Protein AF-A0A6C0HNY5-F1 (afdb_monomer_lite)

Foldseek 3Di:
DDKDWDDKDDDPPPDDDDLLLQLQLQVCPVPPVCNPPPPPSVVVVVVCVVVVVCVSVVVMDTDMDDDDAPVVVVVVVVPVVDDDDDDDPVPDDDPPDDDDDQDWDQDPPDNVDTHHDPPVVRGD

InterPro domains:
  IPR003669 Thymidylate synthase ThyX [PF02511] (20-103)
  IPR003669 Thymidylate synthase ThyX [PS51331] (1-124)
  IPR003669 Thymidylate synthase ThyX [PTHR34934] (2-94)
  IPR003669 Thymidylate synthase ThyX [cd20175] (4-95)
  IPR036098 Thymidylate synthase ThyX superfamily [G3DSA:3.30.1360.170] (1-118)
  IPR036098 Thymidylate synthase ThyX superfamily [SSF69796] (20-117)

Sequence (124 aa):
MKVTLIHSSSAPDGMSGTLEDQIAYCARVSNPTSQANGLHNDKLVRYLIQHKHWSPLEMVNVCLEIETTRDIARQLLRHRSFSFQEFSQRYATPSLDCTLREARLQDTKNRQNSIETDDPALTR

pLDDT: mean 87.41, std 9.55, range [60.34, 97.81]

Organism: NCBI:txid1070528

Secondary structure (DSSP, 8-state):
-EEEEEEEPPPPTT----HHHHHHHHHTTT-HHHHT--TTHHHHHHHHHHTT--TTGGG--EEEEEE--HHHHHHHTT-TTS------TTTS------------EEPSS-TT-EE----TTT--

Structure (mmCIF, N/CA/C/O backbone):
data_AF-A0A6C0HNY5-F1
#
_entry.id   AF-A0A6C0HNY5-F1
#
loop_
_atom_site.group_PDB
_atom_site.id
_atom_site.type_symbol
_atom_site.label_atom_id
_atom_site.label_alt_id
_atom_site.label_comp_id
_atom_site.label_asym_id
_atom_site.label_entity_id
_atom_site.label_seq_id
_atom_site.pdbx_PDB_ins_code
_atom_site.Cartn_x
_atom_site.Cartn_y
_atom_site.Cartn_z
_atom_site.occupancy
_atom_site.B_iso_or_equiv
_atom_site.auth_seq_id
_atom_site.auth_comp_id
_atom_site.auth_asym_id
_atom_site.auth_atom_id
_atom_site.pdbx_PDB_model_num
ATOM 1 N N . MET A 1 1 ? -10.838 5.828 10.357 1.00 86.81 1 MET A N 1
ATOM 2 C CA . MET A 1 1 ? -9.471 5.569 9.857 1.00 86.81 1 MET A CA 1
ATOM 3 C C . MET A 1 1 ? -9.042 6.779 9.056 1.00 86.81 1 MET A C 1
ATOM 5 O O . MET A 1 1 ? -9.836 7.244 8.245 1.00 86.81 1 MET A O 1
ATOM 9 N N . LYS A 1 2 ? -7.838 7.293 9.300 1.00 94.56 2 LYS A N 1
ATOM 10 C CA . LYS A 1 2 ? -7.260 8.432 8.579 1.00 94.56 2 LYS A CA 1
ATOM 11 C C . LYS A 1 2 ? -5.927 8.000 7.968 1.00 94.56 2 LYS A C 1
ATOM 13 O O . LYS A 1 2 ? -5.195 7.230 8.584 1.00 94.56 2 LYS A O 1
ATOM 18 N N . VAL A 1 3 ? -5.649 8.455 6.749 1.00 97.12 3 VAL A N 1
ATOM 19 C CA . VAL A 1 3 ? -4.420 8.135 6.012 1.00 97.12 3 VAL A CA 1
ATOM 20 C C . VAL A 1 3 ? -3.841 9.425 5.449 1.00 97.12 3 VAL A C 1
ATOM 22 O O . VAL A 1 3 ? -4.558 10.178 4.790 1.00 97.12 3 VAL A O 1
ATOM 25 N N . THR A 1 4 ? -2.557 9.661 5.696 1.00 97.81 4 THR A N 1
ATOM 26 C CA . THR A 1 4 ? -1.826 10.846 5.238 1.00 97.81 4 THR A CA 1
ATOM 27 C C . THR A 1 4 ? -0.588 10.411 4.456 1.00 97.81 4 THR A C 1
ATOM 29 O O . THR A 1 4 ? 0.142 9.519 4.887 1.00 97.81 4 THR A O 1
ATOM 32 N N . LEU A 1 5 ? -0.323 11.040 3.309 1.00 95.94 5 LEU A N 1
ATOM 33 C CA . LEU A 1 5 ? 0.939 10.869 2.586 1.00 95.94 5 LEU A CA 1
ATOM 34 C C . LEU A 1 5 ? 2.048 11.647 3.308 1.00 95.94 5 LEU A C 1
ATOM 36 O O . LEU A 1 5 ? 1.945 12.863 3.439 1.00 95.94 5 LEU A O 1
ATOM 40 N N . ILE A 1 6 ? 3.098 10.953 3.751 1.00 96.00 6 ILE A N 1
ATOM 41 C CA . ILE A 1 6 ? 4.234 11.562 4.465 1.00 96.00 6 ILE A CA 1
ATOM 42 C C . ILE A 1 6 ? 5.413 11.799 3.531 1.00 96.00 6 ILE A C 1
ATOM 44 O O . ILE A 1 6 ? 6.086 12.824 3.614 1.00 96.00 6 ILE A O 1
ATOM 48 N N . HIS A 1 7 ? 5.686 10.839 2.652 1.00 94.50 7 HIS A N 1
ATOM 49 C CA . HIS A 1 7 ? 6.822 10.909 1.747 1.00 94.50 7 HIS A CA 1
ATOM 50 C C . HIS A 1 7 ? 6.560 10.089 0.486 1.00 94.50 7 HIS A C 1
ATOM 52 O O . HIS A 1 7 ? 5.875 9.069 0.519 1.00 94.50 7 HIS A O 1
ATOM 58 N N . SER A 1 8 ? 7.163 10.509 -0.615 1.00 93.75 8 SER A N 1
ATOM 59 C CA . SER A 1 8 ? 7.253 9.756 -1.859 1.00 93.75 8 SER A CA 1
ATOM 60 C C . SER A 1 8 ? 8.612 10.009 -2.496 1.00 93.75 8 SER A C 1
ATOM 62 O O . SER A 1 8 ? 9.187 11.080 -2.285 1.00 93.75 8 SER A O 1
ATOM 64 N N . SER A 1 9 ? 9.101 9.065 -3.300 1.00 90.75 9 SER A N 1
ATOM 65 C CA . SER A 1 9 ? 10.332 9.252 -4.074 1.00 90.75 9 SER A CA 1
ATOM 66 C C . SER A 1 9 ? 10.286 10.558 -4.872 1.00 90.75 9 SER A C 1
ATOM 68 O O . SER A 1 9 ? 9.309 10.849 -5.562 1.00 90.75 9 SER A O 1
ATOM 70 N N . SER A 1 10 ? 11.347 11.355 -4.784 1.00 84.19 10 SER A N 1
ATOM 71 C CA . SER A 1 10 ? 11.534 12.533 -5.628 1.00 84.19 10 SER A CA 1
ATOM 72 C C . SER A 1 10 ? 12.297 12.153 -6.888 1.00 84.19 10 SER A C 1
ATOM 74 O O . SER A 1 10 ? 13.105 11.224 -6.880 1.00 84.19 10 SER A O 1
ATOM 76 N N . ALA A 1 11 ? 12.047 12.868 -7.982 1.00 74.56 11 ALA A N 1
ATOM 77 C CA . ALA A 1 11 ? 12.820 12.669 -9.197 1.00 74.56 11 ALA A CA 1
ATOM 78 C C . ALA A 1 11 ? 14.272 13.136 -8.978 1.00 74.56 11 ALA A C 1
ATOM 80 O O . ALA A 1 11 ? 14.487 14.084 -8.217 1.00 74.56 11 ALA A O 1
ATOM 81 N N . PRO A 1 12 ? 15.267 12.460 -9.581 1.00 68.06 12 PRO A N 1
ATOM 82 C CA . PRO A 1 12 ? 16.655 12.908 -9.527 1.00 68.06 12 PRO A CA 1
ATOM 83 C C . PRO A 1 12 ? 16.813 14.294 -10.172 1.00 68.06 12 PRO A C 1
ATOM 85 O O . PRO A 1 12 ? 16.024 14.677 -11.041 1.00 68.06 12 PRO A O 1
ATOM 88 N N . ASP A 1 13 ? 17.841 15.036 -9.743 1.00 60.81 13 ASP A N 1
ATOM 89 C CA . ASP A 1 13 ? 18.100 16.407 -10.198 1.00 60.81 13 ASP A CA 1
ATOM 90 C C . ASP A 1 13 ? 18.096 16.510 -11.731 1.00 60.81 13 ASP A C 1
ATOM 92 O O . ASP A 1 13 ? 18.804 15.786 -12.432 1.00 60.81 13 ASP A O 1
ATOM 96 N N . GLY A 1 14 ? 17.274 17.426 -12.249 1.00 61.41 14 GLY A N 1
ATOM 97 C CA . GLY A 1 14 ? 17.099 17.662 -13.685 1.00 61.41 14 GLY A CA 1
ATOM 98 C C . GLY A 1 14 ? 15.925 16.923 -14.338 1.00 61.41 14 GLY A C 1
ATOM 99 O O . GLY A 1 14 ? 15.605 17.227 -15.485 1.00 61.41 14 GLY A O 1
ATOM 100 N N . MET A 1 15 ? 15.237 16.019 -13.630 1.00 63.09 15 MET A N 1
ATOM 101 C CA . MET A 1 15 ? 13.966 15.440 -14.078 1.00 63.09 15 MET A CA 1
ATOM 102 C C . MET A 1 15 ? 12.803 16.025 -13.270 1.00 63.09 15 MET A C 1
ATOM 104 O O . MET A 1 15 ? 12.716 15.834 -12.062 1.00 63.09 15 MET A O 1
ATOM 108 N N . SER A 1 16 ? 11.876 16.721 -13.928 1.00 60.34 16 SER A N 1
ATOM 109 C CA . SER A 1 16 ? 10.551 17.002 -13.369 1.00 60.34 16 SER A CA 1
ATOM 110 C C . SER A 1 16 ? 9.586 15.914 -13.841 1.00 60.34 16 SER A C 1
ATOM 112 O O . SER A 1 16 ? 9.519 15.606 -15.029 1.00 60.34 16 SER A O 1
ATOM 114 N N . GLY A 1 17 ? 8.865 15.282 -12.918 1.00 75.19 17 GLY A N 1
ATOM 115 C CA . GLY A 1 17 ? 7.960 14.191 -13.273 1.00 75.19 17 GLY A CA 1
ATOM 116 C C . GLY A 1 17 ? 7.254 13.589 -12.068 1.00 75.19 17 GLY A C 1
ATOM 117 O O . GLY A 1 17 ? 7.690 13.734 -10.926 1.00 75.19 17 GLY A O 1
ATOM 118 N N . THR A 1 18 ? 6.139 12.928 -12.338 1.00 87.88 18 THR A N 1
ATOM 119 C CA . THR A 1 18 ? 5.380 12.136 -11.368 1.00 87.88 18 THR A CA 1
ATOM 120 C C . THR A 1 18 ? 6.094 10.809 -11.062 1.00 87.88 18 THR A C 1
ATOM 122 O O . THR A 1 18 ? 7.018 10.409 -11.771 1.00 87.88 18 THR A O 1
ATOM 125 N N . LEU A 1 19 ? 5.653 10.073 -10.032 1.00 90.12 19 LEU A N 1
ATOM 126 C CA . LEU A 1 19 ? 6.152 8.708 -9.771 1.00 90.12 19 LEU A CA 1
ATOM 127 C C . LEU A 1 19 ? 5.926 7.769 -10.967 1.00 90.12 19 LEU A C 1
ATOM 129 O O . LEU A 1 19 ? 6.717 6.865 -11.218 1.00 90.12 19 LEU A O 1
ATOM 133 N N . GLU A 1 20 ? 4.853 7.989 -11.725 1.00 90.56 20 GLU A N 1
ATOM 134 C CA . GLU A 1 20 ? 4.549 7.224 -12.932 1.00 90.56 20 GLU A CA 1
ATOM 135 C C . GLU A 1 20 ? 5.613 7.432 -14.018 1.00 90.56 20 GLU A C 1
ATOM 137 O O . GLU A 1 20 ? 6.058 6.473 -14.653 1.00 90.56 20 GLU A O 1
ATOM 142 N N . ASP A 1 21 ? 6.087 8.670 -14.169 1.00 88.44 21 ASP A N 1
ATOM 143 C CA . ASP A 1 21 ? 7.163 9.006 -15.102 1.00 88.44 21 ASP A CA 1
ATOM 144 C C . ASP A 1 21 ? 8.481 8.339 -14.700 1.00 88.44 21 ASP A C 1
ATOM 146 O O . ASP A 1 21 ? 9.220 7.869 -15.564 1.00 88.44 21 ASP A O 1
ATOM 150 N N . GLN A 1 22 ? 8.753 8.221 -13.397 1.00 89.25 22 GLN A N 1
ATOM 151 C CA . GLN A 1 22 ? 9.923 7.499 -12.889 1.00 89.25 22 GLN A CA 1
ATOM 152 C C . GLN A 1 22 ? 9.846 6.002 -13.194 1.00 89.25 22 GLN A C 1
ATOM 154 O O . GLN A 1 22 ? 10.820 5.423 -13.676 1.00 89.25 22 GLN A O 1
ATOM 159 N N . ILE A 1 23 ? 8.683 5.377 -12.983 1.00 91.44 23 ILE A N 1
ATOM 160 C CA . ILE A 1 23 ? 8.466 3.964 -13.326 1.00 91.44 23 ILE A CA 1
ATOM 161 C C . ILE A 1 23 ? 8.708 3.748 -14.825 1.00 91.44 23 ILE A C 1
ATOM 163 O O . ILE A 1 23 ? 9.430 2.826 -15.214 1.00 91.44 23 ILE A O 1
ATOM 167 N N . ALA A 1 24 ? 8.1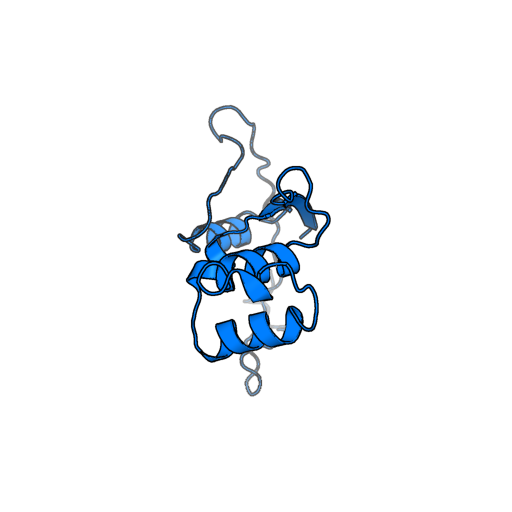34 4.605 -15.675 1.00 90.50 24 ALA A N 1
ATOM 168 C CA . ALA A 1 24 ? 8.306 4.527 -17.122 1.00 90.50 24 ALA A CA 1
ATOM 169 C C . ALA A 1 24 ? 9.768 4.753 -17.546 1.00 90.50 24 ALA A C 1
ATOM 171 O O . ALA A 1 24 ? 10.280 4.029 -18.403 1.00 90.50 24 ALA A O 1
ATOM 172 N N . TYR A 1 25 ? 10.459 5.705 -16.919 1.00 88.62 25 TYR A N 1
ATOM 173 C CA . TYR A 1 25 ? 11.877 5.975 -17.149 1.00 88.62 25 TYR A CA 1
ATOM 174 C C . TYR A 1 25 ? 12.752 4.759 -16.813 1.00 88.62 25 TYR A C 1
ATOM 176 O O . TYR A 1 25 ? 13.580 4.346 -17.630 1.00 88.62 25 TYR A O 1
ATOM 184 N N . CYS A 1 26 ? 12.533 4.135 -15.650 1.00 89.44 26 CYS A N 1
ATOM 185 C CA . CYS A 1 26 ? 13.234 2.919 -15.240 1.00 89.44 26 CYS A CA 1
ATOM 186 C C . CYS A 1 26 ? 12.933 1.741 -16.178 1.00 89.44 26 CYS A C 1
ATOM 188 O O . CYS A 1 26 ? 13.847 1.016 -16.568 1.00 89.44 26 CYS A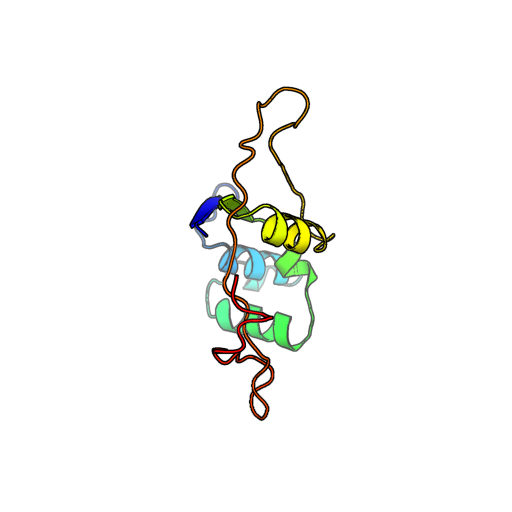 O 1
ATOM 190 N N . ALA A 1 27 ? 11.678 1.572 -16.602 1.00 90.38 27 ALA A N 1
ATOM 191 C CA . ALA A 1 27 ? 11.285 0.513 -17.533 1.00 90.38 27 ALA A CA 1
ATOM 192 C C . ALA A 1 27 ? 11.953 0.644 -18.915 1.00 90.38 27 ALA A C 1
ATOM 194 O O . ALA A 1 27 ? 12.151 -0.356 -19.604 1.00 90.38 27 ALA A O 1
ATOM 195 N N . ARG A 1 28 ? 12.311 1.866 -19.329 1.00 89.25 28 ARG A N 1
ATOM 196 C CA . ARG A 1 28 ? 12.942 2.155 -20.626 1.00 89.25 28 ARG A CA 1
ATOM 197 C C . ARG A 1 28 ? 14.466 2.248 -20.568 1.00 89.25 28 ARG A C 1
ATOM 199 O O . ARG A 1 28 ? 15.069 2.622 -21.570 1.00 89.25 28 ARG A O 1
ATOM 206 N N . VAL A 1 29 ? 15.109 1.874 -19.458 1.00 84.62 29 VAL A N 1
ATOM 207 C CA . VAL A 1 29 ? 16.581 1.924 -19.333 1.00 84.62 29 VAL A CA 1
ATOM 208 C C . VAL A 1 29 ? 17.307 1.095 -20.404 1.00 84.62 29 VAL A C 1
ATOM 210 O O . VAL A 1 29 ? 18.428 1.412 -20.788 1.00 84.62 29 VAL A O 1
ATOM 213 N N . SER A 1 30 ? 16.653 0.064 -20.945 1.00 73.19 30 SER A N 1
ATOM 214 C CA . SER A 1 30 ? 17.164 -0.759 -22.047 1.00 73.19 30 SER A CA 1
ATOM 215 C C . SER A 1 30 ? 17.032 -0.111 -23.433 1.00 73.19 30 SER A C 1
ATOM 217 O O . SER A 1 30 ? 17.627 -0.604 -24.390 1.00 73.19 30 SER A O 1
ATOM 219 N N . ASN A 1 31 ? 16.282 0.988 -23.564 1.00 78.81 31 ASN A N 1
ATOM 220 C CA . ASN A 1 31 ? 16.116 1.746 -24.803 1.00 78.81 31 ASN A CA 1
ATOM 221 C C . ASN A 1 31 ? 16.337 3.258 -24.562 1.00 78.81 31 ASN A C 1
ATOM 223 O O . ASN A 1 31 ? 15.365 4.013 -24.428 1.00 78.81 31 ASN A O 1
ATOM 227 N N . PRO A 1 32 ? 17.605 3.721 -24.576 1.00 74.38 32 PRO A N 1
ATOM 228 C CA . PRO A 1 32 ? 17.976 5.102 -24.249 1.00 74.38 32 PRO A CA 1
ATOM 229 C C . PRO A 1 32 ? 17.270 6.155 -25.111 1.00 74.38 32 PRO A C 1
ATOM 231 O O . PRO A 1 32 ? 16.924 7.228 -24.628 1.00 74.38 32 PRO A O 1
ATOM 234 N N . THR A 1 33 ? 16.988 5.836 -26.379 1.00 74.94 33 THR A N 1
ATOM 235 C CA . THR A 1 33 ? 16.334 6.767 -27.319 1.00 74.94 33 THR A CA 1
ATOM 236 C C . THR A 1 33 ? 14.900 7.115 -26.925 1.00 74.94 33 THR A C 1
ATOM 238 O O . THR A 1 33 ? 14.406 8.183 -27.269 1.00 74.94 33 THR A O 1
ATOM 241 N N . SER A 1 34 ? 14.229 6.221 -26.197 1.00 72.81 34 SER A N 1
ATOM 242 C CA . SER A 1 34 ? 12.850 6.404 -25.737 1.00 72.81 34 SER A CA 1
ATOM 243 C C . SER A 1 34 ? 12.756 6.707 -24.243 1.00 72.81 34 SER A C 1
ATOM 245 O O . SER A 1 34 ? 11.661 6.927 -23.731 1.00 72.81 34 SER A O 1
ATOM 247 N N . GLN A 1 35 ? 13.884 6.721 -23.534 1.00 73.00 35 GLN A N 1
ATOM 248 C CA . GLN A 1 35 ? 13.922 6.821 -22.080 1.00 73.00 35 GLN A CA 1
ATOM 249 C C . GLN A 1 35 ? 13.406 8.176 -21.575 1.00 73.00 35 GLN A C 1
ATOM 251 O O . GLN A 1 35 ? 12.647 8.220 -20.611 1.00 73.00 35 GLN A O 1
ATOM 256 N N . ALA A 1 36 ? 13.738 9.261 -22.281 1.00 68.88 36 ALA A N 1
ATOM 257 C CA . ALA A 1 36 ? 13.275 10.617 -21.976 1.00 68.88 36 ALA A CA 1
ATOM 258 C C . ALA A 1 36 ? 11.901 10.968 -22.591 1.00 68.88 36 ALA A C 1
ATOM 260 O O . ALA A 1 36 ? 11.388 12.063 -22.365 1.00 68.88 36 ALA A O 1
ATOM 261 N N . ASN A 1 37 ? 11.283 10.069 -23.370 1.00 69.94 37 ASN A N 1
ATOM 262 C CA . ASN A 1 37 ? 9.997 10.351 -24.013 1.00 69.94 37 ASN A CA 1
ATOM 263 C C . ASN A 1 37 ? 8.853 10.236 -22.996 1.00 69.94 37 ASN A C 1
ATOM 265 O O . ASN A 1 37 ? 8.422 9.138 -22.670 1.00 69.94 37 ASN A O 1
ATOM 269 N N . GLY A 1 38 ? 8.298 11.355 -22.532 1.00 67.19 38 GLY A N 1
ATOM 270 C CA . GLY A 1 38 ? 7.166 11.367 -21.587 1.00 67.19 38 GLY A CA 1
ATOM 271 C C . GLY A 1 38 ? 5.801 10.966 -22.174 1.00 67.19 38 GLY A C 1
ATOM 272 O O . GLY A 1 38 ? 4.786 11.040 -21.489 1.00 67.19 38 GLY A O 1
ATOM 273 N N . LEU A 1 39 ? 5.729 10.576 -23.451 1.00 70.38 39 LEU A N 1
ATOM 274 C CA . LEU A 1 39 ? 4.459 10.262 -24.110 1.00 70.38 39 LEU A CA 1
ATOM 275 C C . LEU A 1 39 ? 3.948 8.870 -23.703 1.00 70.38 39 LEU A C 1
ATOM 277 O O . LEU A 1 39 ? 4.657 7.871 -23.826 1.00 70.38 39 LEU A O 1
ATOM 281 N N . HIS A 1 40 ? 2.679 8.807 -23.287 1.00 81.81 40 HIS A N 1
ATOM 282 C CA . HIS A 1 40 ? 1.945 7.571 -22.971 1.00 81.81 40 HIS A CA 1
ATOM 283 C C . HIS A 1 40 ? 2.576 6.685 -21.878 1.00 81.81 40 HIS A C 1
ATOM 285 O O . HIS A 1 40 ? 2.544 5.452 -21.975 1.00 81.81 40 HIS A O 1
ATOM 291 N N . ASN A 1 41 ? 3.149 7.296 -20.8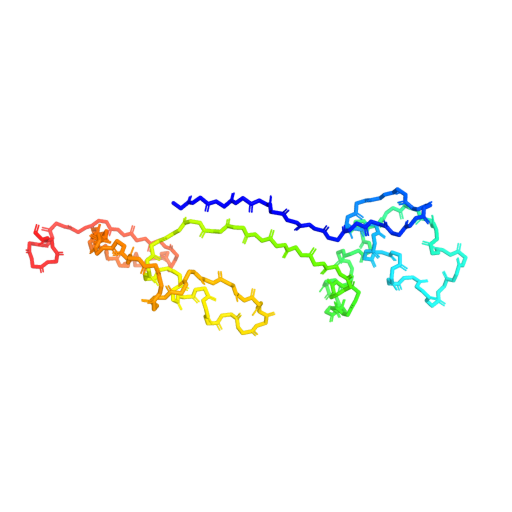38 1.00 87.56 41 ASN A N 1
ATOM 292 C CA . ASN A 1 41 ? 3.687 6.566 -19.684 1.00 87.56 41 ASN A CA 1
ATOM 293 C C . ASN A 1 41 ? 2.606 5.716 -18.989 1.00 87.56 41 ASN A C 1
ATOM 295 O O . ASN A 1 41 ? 2.869 4.565 -18.641 1.00 87.56 41 ASN A O 1
ATOM 299 N N . ASP A 1 42 ? 1.363 6.194 -18.956 1.00 90.81 42 ASP A N 1
ATOM 300 C CA . ASP A 1 42 ? 0.197 5.498 -18.404 1.00 90.81 42 ASP A CA 1
ATOM 301 C C . ASP A 1 42 ? -0.078 4.162 -19.098 1.00 90.81 42 ASP A C 1
ATOM 303 O O . ASP A 1 42 ? -0.311 3.133 -18.454 1.00 90.81 42 ASP A O 1
ATOM 307 N N . LYS A 1 43 ? -0.005 4.151 -20.434 1.00 92.38 43 LYS A N 1
ATOM 308 C CA . LYS A 1 43 ? -0.194 2.939 -21.236 1.00 92.38 43 LYS A CA 1
ATOM 309 C C . LYS A 1 43 ? 0.930 1.946 -20.989 1.00 92.38 43 LYS A C 1
ATOM 311 O O . LYS A 1 43 ? 0.663 0.749 -20.893 1.00 92.38 43 LYS A O 1
ATOM 316 N N . LEU A 1 44 ? 2.165 2.434 -20.863 1.00 91.94 44 LEU A N 1
ATOM 317 C CA . LEU A 1 44 ? 3.312 1.588 -20.555 1.00 91.94 44 LEU A CA 1
ATOM 318 C C . LEU A 1 44 ? 3.165 0.952 -19.170 1.00 91.94 44 LEU A C 1
ATOM 320 O O . LEU A 1 44 ? 3.268 -0.265 -19.061 1.00 91.94 44 LEU A O 1
ATOM 324 N N . VAL A 1 45 ? 2.859 1.729 -18.128 1.00 93.44 45 VAL A N 1
ATOM 325 C CA . VAL A 1 45 ? 2.683 1.189 -16.769 1.00 93.44 45 VAL A CA 1
ATOM 326 C C . VAL A 1 45 ? 1.548 0.163 -16.729 1.00 93.44 45 VAL A C 1
ATOM 328 O O . VAL A 1 45 ? 1.719 -0.924 -16.176 1.00 93.44 45 VAL A O 1
ATOM 331 N N . ARG A 1 46 ? 0.415 0.434 -17.393 1.00 95.56 46 ARG A N 1
ATOM 332 C CA . ARG A 1 46 ? -0.679 -0.545 -17.532 1.00 95.56 46 ARG A CA 1
ATOM 333 C C . ARG A 1 46 ? -0.227 -1.826 -18.235 1.00 95.56 46 ARG A C 1
ATOM 335 O O . ARG A 1 46 ? -0.581 -2.911 -17.779 1.00 95.56 46 ARG A O 1
ATOM 342 N N . TYR A 1 47 ? 0.551 -1.715 -19.310 1.00 94.88 47 TYR A N 1
ATOM 343 C CA . TYR A 1 47 ? 1.099 -2.865 -20.032 1.00 94.88 47 TYR A CA 1
ATOM 344 C C . TYR A 1 47 ? 2.036 -3.702 -19.145 1.00 94.88 47 TYR A C 1
ATOM 346 O O . TYR A 1 47 ? 1.895 -4.924 -19.085 1.00 94.88 47 TYR A O 1
ATOM 354 N N . LEU A 1 48 ? 2.928 -3.055 -18.384 1.00 94.69 48 LEU A N 1
ATOM 355 C CA . LEU A 1 48 ? 3.818 -3.726 -17.428 1.00 94.69 48 LEU A CA 1
ATOM 356 C C . LEU A 1 48 ? 3.022 -4.524 -16.387 1.00 94.69 48 LEU A C 1
ATOM 358 O O . LEU A 1 48 ? 3.304 -5.702 -16.170 1.00 94.69 48 LEU A O 1
ATOM 362 N N . ILE A 1 49 ? 1.982 -3.918 -15.806 1.00 96.56 49 ILE A N 1
ATOM 363 C CA . ILE A 1 49 ? 1.081 -4.570 -14.842 1.00 96.56 49 ILE A CA 1
ATOM 364 C C . ILE A 1 49 ? 0.376 -5.776 -15.478 1.00 96.56 49 ILE A C 1
ATOM 366 O O . ILE A 1 49 ? 0.370 -6.866 -14.902 1.00 96.56 49 ILE A O 1
ATOM 370 N N . GLN A 1 50 ? -0.187 -5.612 -16.682 1.00 97.56 50 GLN A N 1
ATOM 371 C CA . GLN A 1 50 ? -0.872 -6.692 -17.405 1.00 97.56 50 GLN A CA 1
ATOM 372 C C . GLN A 1 50 ? 0.048 -7.886 -17.669 1.00 97.56 50 GLN A C 1
ATOM 374 O O . GLN A 1 50 ? -0.405 -9.029 -17.664 1.00 97.56 50 GLN A O 1
ATOM 379 N N . HIS A 1 51 ? 1.333 -7.630 -17.908 1.00 96.75 51 HIS A N 1
ATOM 380 C CA . HIS A 1 51 ? 2.338 -8.657 -18.182 1.00 96.75 51 HIS A CA 1
ATOM 381 C C . HIS A 1 51 ? 3.148 -9.047 -16.939 1.00 96.75 51 HIS A C 1
ATOM 383 O O . HIS A 1 51 ? 4.117 -9.796 -17.048 1.00 96.75 51 HIS A O 1
ATOM 389 N N . LYS A 1 52 ? 2.723 -8.600 -15.746 1.00 97.00 52 LYS A N 1
ATOM 390 C CA . LYS A 1 52 ? 3.335 -8.925 -14.448 1.00 97.00 52 LYS A CA 1
ATOM 391 C C . LYS A 1 52 ? 4.823 -8.552 -14.366 1.00 97.00 52 LYS A C 1
ATOM 393 O O . LYS A 1 52 ? 5.590 -9.196 -13.651 1.00 97.00 52 LYS A O 1
ATOM 398 N N . HIS A 1 53 ? 5.239 -7.516 -15.090 1.00 95.19 53 HIS A N 1
ATOM 399 C CA . HIS A 1 53 ? 6.590 -6.974 -15.021 1.00 95.19 53 HIS A CA 1
ATOM 400 C C . HIS A 1 53 ? 6.675 -5.954 -13.877 1.00 95.19 53 HIS A C 1
ATOM 402 O O . HIS A 1 53 ? 6.501 -4.756 -14.079 1.00 95.19 53 HIS A O 1
ATOM 408 N N . TRP A 1 54 ? 6.918 -6.447 -12.661 1.00 95.44 54 TRP A N 1
ATOM 409 C CA . TRP A 1 54 ? 6.841 -5.639 -11.435 1.00 95.44 54 TRP A CA 1
ATOM 410 C C . TRP A 1 54 ? 8.104 -4.849 -11.103 1.00 95.44 54 TRP A C 1
ATOM 412 O O . TRP A 1 54 ? 8.000 -3.798 -10.480 1.00 95.44 54 TRP A O 1
ATOM 422 N N . SER A 1 55 ? 9.279 -5.289 -11.562 1.00 95.31 55 SER A N 1
ATOM 423 C CA . SER A 1 55 ? 10.548 -4.668 -11.165 1.00 95.31 55 SER A CA 1
ATOM 424 C C . SER A 1 55 ? 10.653 -3.155 -11.433 1.00 95.31 55 SER A C 1
ATOM 426 O O . SER A 1 55 ? 11.245 -2.479 -10.599 1.00 95.31 55 SER A O 1
ATOM 428 N N . PRO A 1 56 ? 10.068 -2.553 -12.497 1.00 93.38 56 PRO A N 1
ATOM 429 C CA . PRO A 1 56 ? 10.074 -1.096 -12.641 1.00 93.38 56 PRO A CA 1
ATOM 430 C C . PRO A 1 56 ? 9.176 -0.386 -11.619 1.00 93.38 56 PRO A C 1
ATOM 432 O O . PRO A 1 56 ? 9.477 0.736 -11.227 1.00 93.38 56 PRO A O 1
ATOM 435 N N . LEU A 1 57 ? 8.092 -1.028 -11.164 1.00 94.00 57 LEU A N 1
ATOM 436 C CA . LEU A 1 57 ? 7.202 -0.485 -10.132 1.00 94.00 57 LEU A CA 1
ATOM 437 C C . LEU A 1 57 ? 7.841 -0.531 -8.736 1.00 94.00 57 LEU A C 1
ATOM 439 O O . LEU A 1 57 ? 7.447 0.236 -7.864 1.00 94.00 57 LEU A O 1
ATOM 443 N N . GLU A 1 58 ? 8.839 -1.391 -8.531 1.00 95.06 58 GLU A N 1
ATOM 444 C CA . GLU A 1 58 ? 9.618 -1.476 -7.287 1.00 95.06 58 GLU A CA 1
ATOM 445 C C . GLU A 1 58 ? 10.678 -0.365 -7.162 1.00 95.06 58 GLU A C 1
ATOM 447 O O . GLU A 1 58 ? 11.287 -0.219 -6.105 1.00 95.06 58 GLU A O 1
ATOM 452 N N . MET A 1 59 ? 10.906 0.433 -8.215 1.00 92.44 59 MET A N 1
ATOM 453 C CA . MET A 1 59 ? 11.888 1.532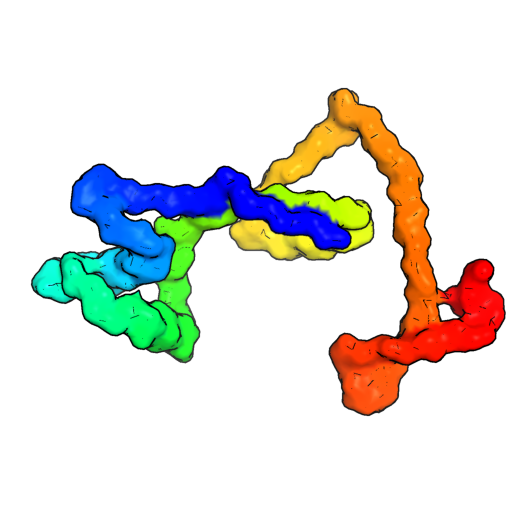 -8.211 1.00 92.44 59 MET A CA 1
ATOM 454 C C . MET A 1 59 ? 11.380 2.809 -7.530 1.00 92.44 59 MET A C 1
ATOM 456 O O . MET A 1 59 ? 12.150 3.749 -7.341 1.00 92.44 59 MET A O 1
ATOM 460 N N . VAL A 1 60 ? 10.097 2.855 -7.166 1.00 93.62 60 VAL A N 1
ATOM 461 C CA . VAL A 1 60 ? 9.485 3.981 -6.455 1.00 93.62 60 VAL A CA 1
ATOM 462 C C . VAL A 1 60 ? 8.938 3.532 -5.106 1.00 93.62 60 VAL A C 1
ATOM 464 O O . VAL A 1 60 ? 8.517 2.391 -4.923 1.00 93.62 60 VAL A O 1
ATOM 467 N N . ASN A 1 61 ? 8.914 4.451 -4.148 1.00 94.88 61 ASN A N 1
ATOM 468 C CA . ASN A 1 61 ? 8.452 4.211 -2.793 1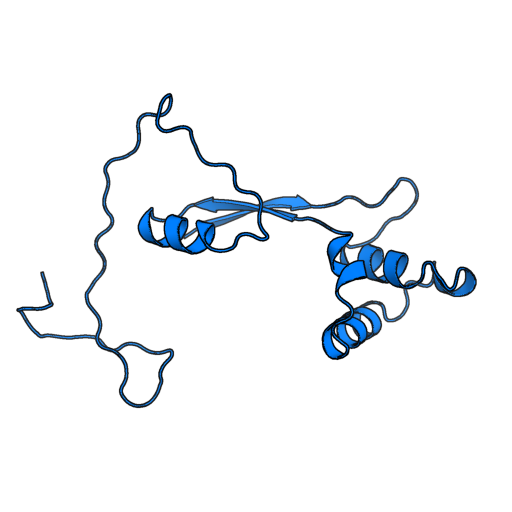.00 94.88 61 ASN A CA 1
ATOM 469 C C . ASN A 1 61 ? 7.526 5.332 -2.313 1.00 94.88 61 ASN A C 1
ATOM 471 O O . ASN A 1 61 ? 7.650 6.497 -2.692 1.00 94.88 61 ASN A O 1
ATOM 475 N N . VAL A 1 62 ? 6.612 4.966 -1.418 1.00 95.81 62 VAL A N 1
ATOM 476 C CA . VAL A 1 62 ? 5.688 5.878 -0.743 1.00 95.81 62 VAL A CA 1
ATOM 477 C C . VAL A 1 62 ? 5.648 5.516 0.739 1.00 95.81 62 VAL A C 1
ATOM 479 O O . VAL A 1 62 ? 5.624 4.339 1.092 1.00 95.81 62 VAL A O 1
ATOM 482 N N . CYS A 1 63 ? 5.644 6.525 1.604 1.00 97.12 63 CYS A N 1
ATOM 483 C CA . CYS A 1 63 ? 5.454 6.389 3.041 1.00 97.12 63 CYS A CA 1
ATOM 484 C C . CYS A 1 63 ? 4.122 7.027 3.435 1.00 97.12 63 CYS A C 1
ATOM 486 O O . CYS A 1 63 ? 3.876 8.204 3.148 1.00 97.12 63 CYS A O 1
ATOM 488 N N . LEU A 1 64 ? 3.275 6.243 4.096 1.00 97.31 64 LEU A N 1
ATOM 489 C CA . LEU A 1 64 ? 1.961 6.664 4.563 1.00 97.31 64 LEU A CA 1
ATOM 490 C C . LEU A 1 64 ? 1.931 6.633 6.088 1.00 97.31 64 LEU A C 1
ATOM 492 O O . LEU A 1 64 ? 2.356 5.658 6.703 1.00 97.31 64 LEU A O 1
ATOM 496 N N . GLU A 1 65 ? 1.365 7.673 6.685 1.00 97.56 65 GLU A N 1
ATOM 497 C CA . GLU A 1 65 ? 0.928 7.651 8.074 1.00 97.56 65 GLU A CA 1
ATOM 498 C C . GLU A 1 65 ? -0.514 7.155 8.113 1.00 97.56 65 GLU A C 1
ATOM 500 O O . GLU A 1 65 ? -1.388 7.677 7.415 1.00 97.56 65 GLU A O 1
ATOM 505 N N . ILE A 1 66 ? -0.760 6.125 8.919 1.00 96.75 66 ILE A N 1
ATOM 506 C CA . ILE A 1 66 ? -2.073 5.501 9.055 1.00 96.75 66 ILE A CA 1
ATOM 507 C C . ILE A 1 66 ? -2.496 5.574 10.518 1.00 96.75 66 ILE A C 1
ATOM 509 O O . ILE A 1 66 ? -1.915 4.915 11.378 1.00 96.75 66 ILE A O 1
ATOM 513 N N . GLU A 1 67 ? -3.562 6.323 10.783 1.00 93.94 67 GLU A N 1
ATOM 514 C CA . GLU A 1 67 ? -4.220 6.371 12.084 1.00 93.94 67 GLU A CA 1
ATOM 515 C C . GLU A 1 67 ? -5.435 5.432 12.064 1.00 93.94 67 GLU A C 1
ATOM 517 O O . GLU A 1 67 ? -6.427 5.638 11.344 1.00 93.94 67 GLU A O 1
ATOM 522 N N . THR A 1 68 ? -5.337 4.341 12.823 1.00 92.44 68 THR A N 1
ATOM 523 C CA . THR A 1 68 ? -6.346 3.281 12.843 1.00 92.44 68 THR A CA 1
ATOM 524 C C . THR A 1 68 ? -6.383 2.543 14.180 1.00 92.44 68 THR A C 1
ATOM 526 O O . THR A 1 68 ? -5.570 2.770 15.073 1.00 92.44 68 THR A O 1
ATOM 529 N N . THR A 1 69 ? -7.357 1.653 14.322 1.00 90.81 69 THR A N 1
ATOM 530 C CA . THR A 1 69 ? -7.567 0.831 15.513 1.00 90.81 69 THR A CA 1
ATOM 531 C C . THR A 1 69 ? -6.591 -0.348 15.546 1.00 90.81 69 THR A C 1
ATOM 533 O O . THR A 1 69 ? -6.115 -0.821 14.511 1.00 90.81 69 THR A O 1
ATOM 536 N N . ARG A 1 70 ? -6.263 -0.842 16.748 1.00 88.44 70 ARG A N 1
ATOM 537 C CA . ARG A 1 70 ? -5.207 -1.854 16.940 1.00 88.44 70 ARG A CA 1
ATOM 538 C C . ARG A 1 70 ? -5.486 -3.166 16.197 1.00 88.44 70 ARG A C 1
ATOM 540 O O . ARG A 1 70 ? -4.557 -3.770 15.679 1.00 88.44 70 ARG A O 1
ATOM 547 N N . ASP A 1 71 ? -6.739 -3.592 16.116 1.00 89.94 71 ASP A N 1
ATOM 548 C CA . ASP A 1 71 ? -7.177 -4.765 15.350 1.00 89.94 71 ASP A CA 1
ATOM 549 C C . ASP A 1 71 ? -6.875 -4.626 13.847 1.00 89.94 71 ASP A C 1
ATOM 551 O O . ASP A 1 71 ? -6.299 -5.537 13.251 1.00 89.94 71 ASP A O 1
ATOM 555 N N . ILE A 1 72 ? -7.163 -3.465 13.250 1.00 92.06 72 ILE A N 1
ATOM 556 C CA . ILE A 1 72 ? -6.854 -3.180 11.840 1.00 92.06 72 ILE A CA 1
ATOM 557 C C . ILE A 1 72 ? -5.351 -3.028 11.622 1.00 92.06 72 ILE A C 1
ATOM 559 O O . ILE A 1 72 ? -4.815 -3.589 10.667 1.00 92.06 72 ILE A O 1
ATOM 563 N N . ALA A 1 73 ? -4.641 -2.344 12.524 1.00 92.31 73 ALA A N 1
ATOM 564 C CA . ALA A 1 73 ? -3.185 -2.228 12.450 1.00 92.31 73 ALA A CA 1
ATOM 565 C C . ALA A 1 73 ? -2.513 -3.612 12.422 1.00 92.31 73 ALA A C 1
ATOM 567 O O . ALA A 1 73 ? -1.626 -3.864 11.610 1.00 92.31 73 ALA A O 1
ATOM 568 N N . ARG A 1 74 ? -2.992 -4.568 13.230 1.00 92.19 74 ARG A N 1
ATOM 569 C CA . ARG A 1 74 ? -2.464 -5.943 13.226 1.00 92.19 74 ARG A CA 1
ATOM 570 C C . ARG A 1 74 ? -2.734 -6.697 11.926 1.00 92.19 74 ARG A C 1
ATOM 572 O O . ARG A 1 74 ? -1.926 -7.555 11.576 1.00 92.19 74 ARG A O 1
ATOM 579 N N . GLN A 1 75 ? -3.814 -6.390 11.206 1.00 95.00 75 GLN A N 1
ATOM 580 C CA . GLN A 1 75 ? -4.040 -6.927 9.859 1.00 95.00 75 GLN A CA 1
ATOM 581 C C . GLN A 1 75 ? -3.042 -6.336 8.860 1.00 95.00 75 GLN A C 1
ATOM 583 O O . GLN A 1 75 ? -2.425 -7.089 8.108 1.00 95.00 75 GLN A O 1
ATOM 588 N N . LEU A 1 76 ? -2.811 -5.019 8.910 1.00 95.56 76 LEU A N 1
ATOM 589 C CA . LEU A 1 76 ? -1.830 -4.345 8.054 1.00 95.56 76 LEU A CA 1
ATOM 590 C C . LEU A 1 76 ? -0.426 -4.935 8.227 1.00 95.56 76 LEU A C 1
ATOM 592 O O . LEU A 1 76 ? 0.217 -5.264 7.234 1.00 95.56 76 LEU A O 1
ATOM 596 N N . LEU A 1 77 ? 0.005 -5.198 9.466 1.00 95.44 77 LEU A N 1
ATOM 597 C CA . LEU A 1 77 ? 1.313 -5.800 9.769 1.00 95.44 77 LEU A CA 1
ATOM 598 C C . LEU A 1 77 ? 1.534 -7.195 9.145 1.00 95.44 77 LEU A C 1
ATOM 600 O O . LEU A 1 77 ? 2.659 -7.691 9.116 1.00 95.44 77 LEU A O 1
ATOM 604 N N . ARG A 1 78 ? 0.490 -7.857 8.625 1.00 96.75 78 ARG A N 1
ATOM 605 C CA . ARG A 1 78 ? 0.626 -9.131 7.895 1.00 96.75 78 ARG A CA 1
ATOM 606 C C . ARG A 1 78 ? 1.156 -8.950 6.471 1.00 96.75 78 ARG A C 1
ATOM 608 O O . ARG A 1 78 ? 1.619 -9.929 5.882 1.00 96.75 78 ARG A O 1
ATOM 615 N N . HIS A 1 79 ? 1.125 -7.736 5.926 1.00 97.25 79 HIS A N 1
ATOM 616 C CA . HIS A 1 79 ? 1.680 -7.405 4.615 1.00 97.25 79 HIS A CA 1
ATOM 617 C C . HIS A 1 79 ? 3.204 -7.251 4.704 1.00 97.25 79 HIS A C 1
ATOM 619 O O . HIS A 1 79 ? 3.741 -6.153 4.793 1.00 97.25 79 HIS A O 1
ATOM 625 N N . ARG A 1 80 ? 3.910 -8.387 4.681 1.00 96.31 80 ARG A N 1
ATOM 626 C CA . ARG A 1 80 ? 5.367 -8.478 4.910 1.00 96.31 80 ARG A CA 1
ATOM 627 C C . ARG A 1 80 ? 6.245 -7.774 3.869 1.00 96.31 80 ARG A C 1
ATOM 629 O O . ARG A 1 80 ? 7.441 -7.660 4.090 1.00 96.31 80 ARG A O 1
ATOM 636 N N . SER A 1 81 ? 5.682 -7.357 2.736 1.00 96.44 81 SER A N 1
ATOM 637 C CA . SER A 1 81 ? 6.393 -6.560 1.729 1.00 96.44 81 SER A CA 1
ATOM 638 C C . SER A 1 81 ? 6.554 -5.095 2.140 1.00 96.44 81 SER A C 1
ATOM 640 O O . SER A 1 81 ? 7.296 -4.368 1.489 1.00 96.44 81 SER A O 1
ATOM 642 N N . PHE A 1 82 ? 5.843 -4.642 3.176 1.00 97.50 82 PHE A N 1
ATOM 643 C CA . PHE A 1 82 ? 5.939 -3.280 3.682 1.00 97.50 82 PHE A CA 1
ATOM 644 C C . PHE A 1 82 ? 6.910 -3.182 4.856 1.00 97.50 82 PHE A C 1
ATOM 646 O O . PHE A 1 82 ? 7.094 -4.127 5.625 1.00 97.50 82 PHE A O 1
ATOM 653 N N . SER A 1 83 ? 7.466 -1.987 5.017 1.00 96.75 83 SER A N 1
ATOM 654 C CA . SER A 1 83 ? 8.242 -1.594 6.188 1.00 96.75 83 SER A CA 1
ATOM 655 C C . SER A 1 83 ? 7.362 -0.742 7.093 1.00 96.75 83 SER A C 1
ATOM 657 O O . SER A 1 83 ? 6.783 0.245 6.641 1.00 96.75 83 SER A O 1
ATOM 659 N N . PHE A 1 84 ? 7.257 -1.116 8.366 1.00 96.56 84 PHE A N 1
ATOM 660 C CA . PHE A 1 84 ? 6.402 -0.435 9.335 1.00 96.56 84 PHE A CA 1
ATOM 661 C C . PHE A 1 84 ? 7.229 0.291 10.389 1.00 96.56 84 PHE A C 1
ATOM 663 O O . PHE A 1 84 ? 8.281 -0.191 10.806 1.00 96.56 84 PHE A O 1
ATOM 670 N N . GLN A 1 85 ? 6.702 1.421 10.854 1.00 95.06 85 GLN A N 1
ATOM 671 C CA . GLN A 1 85 ? 7.163 2.106 12.051 1.00 95.06 85 GLN A CA 1
ATOM 672 C C . GLN A 1 85 ? 5.952 2.370 12.949 1.00 95.06 85 GLN A C 1
ATOM 674 O O . GLN A 1 85 ? 4.982 2.988 12.517 1.00 95.06 85 GLN A O 1
ATOM 679 N N . GLU A 1 86 ? 6.007 1.895 14.192 1.00 93.38 86 GLU A N 1
ATOM 680 C CA . GLU A 1 86 ? 4.962 2.088 15.203 1.00 93.38 86 GLU A CA 1
ATOM 681 C C . GLU A 1 86 ? 5.575 2.743 16.446 1.00 93.38 86 GLU A C 1
ATOM 683 O O . GLU A 1 86 ? 6.767 2.598 16.727 1.00 93.38 86 GLU A O 1
ATOM 688 N N . PHE A 1 87 ? 4.759 3.439 17.241 1.00 90.19 87 PHE A N 1
ATOM 689 C CA . PHE A 1 87 ? 5.216 3.924 18.540 1.00 90.19 87 PHE A CA 1
ATOM 690 C C . PHE A 1 87 ? 5.670 2.761 19.428 1.00 90.19 87 PHE A C 1
ATOM 692 O O . PHE A 1 87 ? 4.970 1.759 19.600 1.00 90.19 87 PHE A O 1
ATOM 699 N N . SER A 1 88 ? 6.844 2.920 20.040 1.00 88.19 88 SER A N 1
ATOM 700 C CA . SER A 1 88 ? 7.369 1.933 20.978 1.00 88.19 88 SER A CA 1
ATOM 701 C C . SER A 1 88 ? 6.479 1.837 22.212 1.00 88.19 88 SER A C 1
ATOM 703 O O . SER A 1 88 ? 6.353 2.797 22.968 1.00 88.19 88 SER A O 1
ATOM 705 N N . GLN A 1 89 ? 5.957 0.644 22.491 1.00 85.56 89 GLN A N 1
ATOM 706 C CA . GLN A 1 89 ? 5.184 0.369 23.710 1.00 85.56 89 GLN A CA 1
ATOM 707 C C . GLN A 1 89 ? 6.030 0.444 24.995 1.00 85.56 89 GLN A C 1
ATOM 709 O O . GLN A 1 89 ? 5.477 0.435 26.088 1.00 85.56 89 GLN A O 1
ATOM 714 N N . ARG A 1 90 ? 7.368 0.498 24.888 1.00 86.88 90 ARG A N 1
ATOM 715 C CA . ARG A 1 90 ? 8.266 0.646 26.049 1.00 86.88 90 ARG A CA 1
ATOM 716 C C . ARG A 1 90 ? 8.364 2.089 26.539 1.00 86.88 90 ARG A C 1
ATOM 718 O O . ARG A 1 90 ? 8.669 2.298 27.706 1.00 86.88 90 ARG A O 1
ATOM 725 N N . TYR A 1 91 ? 8.173 3.056 25.641 1.00 89.06 91 TYR A N 1
ATOM 726 C CA . TYR A 1 91 ? 8.415 4.478 25.913 1.00 89.06 91 TYR A CA 1
ATOM 727 C C . TYR A 1 91 ? 7.175 5.350 25.714 1.00 89.06 91 TYR A C 1
ATOM 729 O O . TYR A 1 91 ? 7.100 6.430 26.288 1.00 89.06 91 TYR A O 1
ATOM 737 N N . ALA A 1 92 ? 6.206 4.899 24.917 1.00 84.56 92 ALA A N 1
ATOM 738 C CA . ALA A 1 92 ? 4.927 5.569 24.757 1.00 84.56 92 ALA A CA 1
ATOM 739 C C . ALA A 1 92 ? 3.893 4.948 25.700 1.00 84.56 92 ALA A C 1
ATOM 741 O O . ALA A 1 92 ? 3.767 3.725 25.750 1.00 84.56 92 ALA A O 1
ATOM 742 N N . THR A 1 93 ? 3.126 5.782 26.403 1.00 82.44 93 THR A N 1
ATOM 743 C CA . THR A 1 93 ? 1.943 5.343 27.153 1.00 82.44 93 THR A CA 1
ATOM 744 C C . THR A 1 93 ? 0.841 5.008 26.146 1.00 82.44 93 THR A C 1
ATOM 746 O O . THR A 1 93 ? 0.324 5.924 25.502 1.00 82.44 93 THR A O 1
ATOM 749 N N . PRO A 1 94 ? 0.487 3.727 25.941 1.00 76.44 94 PRO A N 1
ATOM 750 C CA . PRO A 1 94 ? -0.544 3.382 24.977 1.00 76.44 94 PRO A CA 1
ATOM 751 C C . PRO A 1 94 ? -1.902 3.857 25.494 1.00 76.44 94 PRO A C 1
ATOM 753 O O . PRO A 1 94 ? -2.228 3.641 26.663 1.00 76.44 94 PRO A O 1
ATOM 756 N N . SER A 1 95 ? -2.732 4.428 24.619 1.00 73.00 95 SER A N 1
ATOM 757 C CA . SER A 1 95 ? -4.156 4.509 24.929 1.00 73.00 95 SER A CA 1
ATOM 758 C C . SER A 1 95 ? -4.706 3.081 25.043 1.00 73.00 95 SER A C 1
ATOM 760 O O . SER A 1 95 ? -4.433 2.194 24.214 1.00 73.00 95 SER A O 1
ATOM 762 N N . LEU A 1 96 ? -5.423 2.837 26.139 1.00 71.44 96 LEU A N 1
ATOM 763 C CA . LEU A 1 96 ? -6.108 1.571 26.410 1.00 71.44 96 LEU A CA 1
ATOM 764 C C . LEU A 1 96 ? -7.509 1.540 25.787 1.00 71.44 96 LEU A C 1
ATOM 766 O O . LEU A 1 96 ? -8.233 0.561 25.956 1.00 71.44 96 LEU A O 1
ATOM 770 N N . ASP A 1 97 ? -7.867 2.583 25.041 1.00 73.62 97 ASP A N 1
ATOM 771 C CA . ASP A 1 97 ? -9.176 2.730 24.427 1.00 73.62 97 ASP A CA 1
ATOM 772 C C . ASP A 1 97 ? -9.397 1.625 23.392 1.00 73.62 97 ASP A C 1
ATOM 774 O O . ASP A 1 97 ? -8.720 1.528 22.363 1.00 73.62 97 ASP A O 1
ATOM 778 N N . CYS A 1 98 ? -10.355 0.751 23.690 1.00 76.75 98 CYS A N 1
ATOM 779 C CA . CYS A 1 98 ? -10.819 -0.277 22.779 1.00 76.75 98 CYS A CA 1
ATOM 780 C C . CYS A 1 98 ? -12.082 0.233 22.093 1.00 76.75 98 CYS A C 1
ATOM 782 O O . CYS A 1 98 ? -13.124 0.406 22.723 1.00 76.75 98 CYS A O 1
ATOM 784 N N . THR A 1 99 ? -11.986 0.474 20.789 1.00 81.31 99 THR A N 1
ATOM 785 C CA . THR A 1 99 ? -13.152 0.785 19.966 1.00 81.31 99 THR A CA 1
ATOM 786 C C . THR A 1 99 ? -13.893 -0.507 19.666 1.00 81.31 99 THR A C 1
ATOM 788 O O . THR A 1 99 ? -13.449 -1.342 18.878 1.00 81.31 99 THR A O 1
ATOM 791 N N . LEU A 1 100 ? -15.025 -0.686 20.336 1.00 82.75 100 LEU A N 1
ATOM 792 C CA . LEU A 1 100 ? -15.941 -1.774 20.038 1.00 82.75 100 LEU A CA 1
ATOM 793 C C . LEU A 1 100 ? -16.675 -1.469 18.733 1.00 82.75 100 LEU A C 1
ATOM 795 O O . LEU A 1 100 ? -16.963 -0.314 18.422 1.00 82.75 100 LEU A O 1
ATOM 799 N N . ARG A 1 101 ? -16.960 -2.517 17.967 1.00 82.12 101 ARG A N 1
ATOM 800 C CA . ARG A 1 101 ? -17.727 -2.441 16.725 1.00 82.12 101 ARG A CA 1
ATOM 801 C C . ARG A 1 101 ? -18.961 -3.312 16.857 1.00 82.12 101 ARG A C 1
ATOM 803 O O . ARG A 1 101 ? -18.921 -4.323 17.556 1.00 82.12 101 ARG A O 1
ATOM 810 N N . GLU A 1 102 ? -20.022 -2.919 16.172 1.00 86.56 102 GLU A N 1
ATOM 811 C CA . GLU A 1 102 ? -21.250 -3.701 16.095 1.00 86.56 102 GLU A CA 1
ATOM 812 C C . GLU A 1 102 ? -20.985 -5.044 15.415 1.00 86.56 102 GLU A C 1
ATOM 814 O O . GLU A 1 102 ? -20.273 -5.124 14.405 1.00 86.56 102 GLU A O 1
ATOM 819 N N . ALA A 1 103 ? -21.555 -6.108 15.977 1.00 88.12 103 ALA A N 1
ATOM 820 C CA . ALA A 1 103 ? -21.568 -7.398 15.315 1.00 88.12 103 ALA A CA 1
ATOM 821 C C . ALA A 1 103 ? -22.467 -7.308 14.077 1.00 88.12 103 ALA A C 1
ATOM 823 O O . ALA A 1 103 ? -23.564 -6.758 14.124 1.00 88.12 103 ALA A O 1
ATOM 824 N N . ARG A 1 104 ? -21.993 -7.848 12.956 1.00 89.81 104 ARG A N 1
ATOM 825 C CA . ARG A 1 104 ? -22.742 -7.912 11.697 1.00 89.81 104 ARG A CA 1
ATOM 826 C C . ARG A 1 104 ? -22.666 -9.327 11.151 1.00 89.81 104 ARG A C 1
ATOM 828 O O . ARG A 1 104 ? -21.641 -9.995 11.302 1.00 89.81 104 ARG A O 1
ATOM 835 N N . LEU A 1 105 ? -23.736 -9.780 10.509 1.00 90.94 105 LEU A N 1
ATOM 836 C CA . LEU A 1 105 ? -23.780 -11.087 9.860 1.00 90.94 105 LEU A CA 1
ATOM 837 C C . LEU A 1 105 ? -23.293 -10.974 8.416 1.00 90.94 105 LEU A C 1
ATOM 839 O O . LEU A 1 105 ? -23.399 -9.929 7.772 1.00 90.94 105 LEU A O 1
ATOM 843 N N . GLN A 1 106 ? -22.743 -12.063 7.892 1.00 91.50 106 GLN A N 1
ATOM 844 C CA . GLN A 1 106 ? -22.333 -12.115 6.496 1.00 91.50 106 GLN A CA 1
ATOM 845 C C . GLN A 1 106 ? -23.568 -12.146 5.584 1.00 91.50 106 GLN A C 1
ATOM 847 O O . GLN A 1 106 ? -24.498 -12.917 5.813 1.00 91.50 106 GLN A O 1
ATOM 852 N N . ASP A 1 107 ? -23.561 -11.334 4.525 1.00 93.56 107 ASP A N 1
ATOM 853 C CA . ASP A 1 107 ? -24.609 -11.357 3.504 1.00 93.56 107 ASP A CA 1
ATOM 854 C C . ASP A 1 107 ? -24.601 -12.706 2.752 1.00 93.56 107 ASP A C 1
ATOM 856 O O . ASP A 1 107 ? -23.553 -13.241 2.374 1.00 93.56 107 ASP A O 1
ATOM 860 N N . THR A 1 108 ? -25.790 -13.275 2.545 1.00 92.31 108 THR A N 1
ATOM 861 C CA . THR A 1 108 ? -25.978 -14.610 1.951 1.00 92.31 108 THR A CA 1
ATOM 862 C C . THR A 1 108 ? -25.711 -14.656 0.447 1.00 92.31 108 THR A C 1
ATOM 864 O O . THR A 1 108 ? -25.482 -15.735 -0.100 1.00 92.31 108 THR A O 1
ATOM 867 N N . LYS A 1 109 ? -25.724 -13.507 -0.235 1.00 91.69 109 LYS A N 1
ATOM 868 C CA . LYS A 1 109 ? -25.505 -13.387 -1.683 1.00 91.69 109 LYS A CA 1
ATOM 869 C C . LYS A 1 109 ? -24.195 -12.674 -1.995 1.00 91.69 109 LYS A C 1
ATOM 871 O O . LYS A 1 109 ? -23.438 -13.133 -2.849 1.00 91.69 109 LYS A O 1
ATOM 876 N N . ASN A 1 110 ? -23.915 -11.563 -1.317 1.00 93.38 110 ASN A N 1
ATOM 877 C CA . ASN A 1 110 ? -22.720 -10.763 -1.565 1.00 93.38 110 ASN A CA 1
ATOM 878 C C . ASN A 1 110 ? -21.650 -11.013 -0.498 1.00 93.38 110 ASN A C 1
ATOM 880 O O . ASN A 1 110 ? -21.678 -10.437 0.581 1.00 93.38 110 ASN A O 1
ATOM 884 N N . ARG A 1 111 ? -20.623 -11.797 -0.840 1.00 85.75 111 ARG A N 1
ATOM 885 C CA . ARG A 1 111 ? -19.524 -12.138 0.084 1.00 85.75 111 ARG A CA 1
ATOM 886 C C . ARG A 1 111 ? -18.668 -10.950 0.546 1.00 85.75 111 ARG A C 1
ATOM 888 O O . ARG A 1 111 ? -17.843 -11.138 1.432 1.00 85.75 111 ARG A O 1
ATOM 895 N N . GLN A 1 112 ? -18.815 -9.772 -0.060 1.00 87.31 112 GLN A N 1
ATOM 896 C CA . GLN A 1 112 ? -18.142 -8.542 0.372 1.00 87.31 112 GLN A CA 1
ATOM 897 C C . GLN A 1 112 ? -19.032 -7.659 1.260 1.00 87.31 112 GLN A C 1
ATOM 899 O O . GLN A 1 112 ? -18.545 -6.674 1.808 1.00 87.31 112 GLN A O 1
ATOM 904 N N . ASN A 1 113 ? -20.320 -7.990 1.396 1.00 91.62 113 ASN A N 1
ATOM 905 C CA . ASN A 1 113 ? -21.285 -7.223 2.173 1.00 91.62 113 ASN A CA 1
ATOM 906 C C . ASN A 1 113 ? -21.561 -7.864 3.543 1.00 91.62 113 ASN A C 1
ATOM 908 O O . ASN A 1 113 ? -21.333 -9.056 3.762 1.00 91.62 113 ASN A O 1
ATOM 912 N N . SER A 1 114 ? -22.087 -7.058 4.464 1.00 90.88 114 SER A N 1
ATOM 913 C CA . SER A 1 114 ? -22.542 -7.505 5.780 1.00 90.88 114 SER A CA 1
ATOM 914 C C . SER A 1 114 ? -23.883 -6.869 6.132 1.00 90.88 114 SER A C 1
ATOM 916 O O . SER A 1 114 ? -24.130 -5.701 5.820 1.00 90.88 114 SER A O 1
ATOM 918 N N . ILE A 1 115 ? -24.736 -7.629 6.806 1.00 92.50 115 ILE A N 1
ATOM 919 C CA . ILE A 1 115 ? -26.070 -7.209 7.235 1.00 92.50 115 I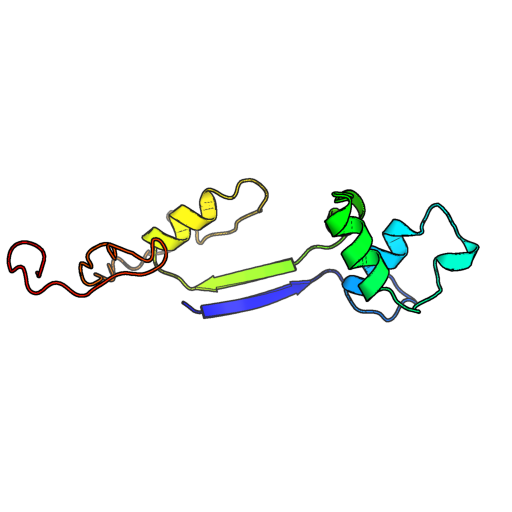LE A CA 1
ATOM 920 C C . ILE A 1 115 ? -26.093 -6.971 8.745 1.00 92.50 115 ILE A C 1
ATOM 922 O O . ILE A 1 115 ? -25.319 -7.569 9.495 1.00 92.50 115 ILE A O 1
ATOM 926 N N . GLU A 1 116 ? -26.973 -6.076 9.175 1.00 90.62 116 GLU A N 1
ATOM 927 C CA . GLU A 1 116 ? -27.237 -5.842 10.596 1.00 90.62 116 GLU A CA 1
ATOM 928 C C . GLU A 1 116 ? -27.913 -7.060 11.221 1.00 90.62 116 GLU A C 1
ATOM 930 O O . GLU A 1 116 ? -28.520 -7.878 10.525 1.00 90.62 116 GLU A O 1
ATOM 935 N N . THR A 1 117 ? -27.748 -7.206 12.532 1.00 87.44 117 THR A N 1
ATOM 936 C CA . THR A 1 117 ? -28.362 -8.281 13.304 1.00 87.44 117 THR A CA 1
ATOM 937 C C . THR A 1 117 ? -29.013 -7.705 14.546 1.00 87.44 117 THR A C 1
ATOM 939 O O . THR A 1 117 ? -28.388 -6.941 15.276 1.00 87.44 117 THR A O 1
ATOM 942 N N . ASP A 1 118 ? -30.254 -8.117 14.789 1.00 85.69 118 ASP A N 1
ATOM 943 C CA . ASP A 1 118 ? -31.008 -7.779 15.999 1.00 85.69 118 ASP A CA 1
ATOM 944 C C . ASP A 1 118 ? -30.880 -8.871 17.076 1.00 85.69 118 ASP A C 1
ATOM 946 O O . ASP A 1 118 ? -31.554 -8.815 18.102 1.00 85.69 118 ASP A O 1
ATOM 950 N N . ASP A 1 119 ? -30.050 -9.896 16.839 1.00 87.31 119 ASP A N 1
ATOM 951 C CA . ASP A 1 119 ? -29.845 -11.006 17.772 1.00 87.31 119 ASP A CA 1
ATOM 952 C C . ASP A 1 119 ? -29.221 -10.506 19.090 1.00 87.31 119 ASP A C 1
ATOM 954 O O . ASP A 1 119 ? -28.036 -10.163 19.104 1.00 87.31 119 ASP A O 1
ATOM 958 N N . PRO A 1 120 ? -29.956 -10.527 20.218 1.00 83.56 120 PRO A N 1
ATOM 959 C CA . PRO A 1 120 ? -29.482 -9.995 21.493 1.00 83.56 120 PRO A CA 1
ATOM 960 C C . PRO A 1 120 ? -28.303 -10.775 22.094 1.00 83.56 120 PRO A C 1
ATOM 962 O O . PRO A 1 120 ? -27.702 -10.303 23.052 1.00 83.56 120 PRO A O 1
ATOM 965 N N . ALA A 1 121 ? -27.967 -11.964 21.580 1.00 85.75 121 ALA A N 1
ATOM 966 C CA . ALA A 1 121 ? -26.752 -12.680 21.971 1.00 85.75 121 ALA A CA 1
ATOM 967 C C . ALA A 1 121 ? -25.497 -12.171 21.235 1.00 85.75 121 ALA A C 1
ATOM 969 O O . ALA A 1 121 ? -24.376 -12.395 21.697 1.00 85.75 121 ALA A O 1
ATOM 970 N N . LEU A 1 122 ? -25.676 -11.520 20.082 1.00 80.69 122 LEU A N 1
ATOM 971 C CA . LEU A 1 122 ? -24.613 -10.942 19.251 1.00 80.69 122 LEU A CA 1
ATOM 972 C C . LEU A 1 122 ? -24.530 -9.418 19.399 1.00 80.69 122 LEU A C 1
ATOM 974 O O . LEU A 1 122 ? -23.461 -8.836 19.198 1.00 80.69 122 LEU A O 1
ATOM 978 N N . THR A 1 123 ? -25.637 -8.785 19.772 1.00 69.00 123 THR A N 1
ATOM 979 C CA . THR A 1 123 ? -25.715 -7.384 20.175 1.00 69.00 123 THR A CA 1
ATOM 980 C C . THR A 1 123 ? -25.297 -7.272 21.640 1.00 69.00 123 THR A C 1
ATOM 982 O O . THR A 1 123 ? -25.668 -8.105 22.462 1.00 69.00 123 THR A O 1
ATOM 985 N N . ARG A 1 124 ? -24.453 -6.291 21.964 1.00 61.31 124 ARG A N 1
ATOM 986 C CA . ARG A 1 124 ? -23.891 -6.133 23.311 1.00 61.31 124 ARG A CA 1
ATOM 987 C C . ARG A 1 124 ? -24.763 -5.264 24.203 1.00 61.31 124 ARG A C 1
ATOM 989 O O . ARG A 1 124 ? -25.294 -4.264 23.676 1.00 61.31 124 ARG A O 1
#

Radius of gyration: 21.84 Å; chains: 1; bounding box: 49×32×54 Å